Protein AF-A0A6J4NAH4-F1 (afdb_monomer_lite)

Sequence (71 aa):
MQDVYIRFVDGTSIRFKAREFDVNLGGRLPPEEKPKRFTYEGTDGRETPIYLRLDLVAAIIVTPAEEGGSK

pLDDT: mean 84.64, std 14.5, range [43.16, 96.19]

Secondary structure (DSSP, 8-state):
-EEEEEEETTS-EEEEEESB------SSPP---SPEEEEEE-TTS-EEEEEE-GGGEEEEEEEE-------

Organism: NCBI:txid1672391

Structure (mmCIF, N/CA/C/O backbone):
data_AF-A0A6J4NAH4-F1
#
_entry.id   AF-A0A6J4NAH4-F1
#
loop_
_atom_site.group_PDB
_atom_site.id
_atom_site.type_symbol
_atom_site.label_atom_id
_atom_site.label_alt_id
_atom_site.label_comp_id
_atom_site.label_asym_id
_atom_site.label_entity_id
_atom_site.label_seq_id
_atom_site.pdbx_PDB_ins_code
_atom_site.Cartn_x
_atom_site.Cartn_y
_atom_site.Cartn_z
_atom_site.occupancy
_atom_site.B_iso_or_equiv
_atom_site.auth_seq_id
_atom_site.auth_comp_id
_atom_site.auth_asym_id
_atom_site.auth_atom_id
_atom_site.pdbx_PDB_model_num
ATOM 1 N N . MET A 1 1 ? 10.917 -6.320 -9.071 1.00 91.44 1 MET A N 1
ATOM 2 C CA . MET A 1 1 ? 9.544 -5.765 -9.131 1.00 91.44 1 MET A CA 1
ATOM 3 C C . MET A 1 1 ? 8.707 -6.484 -8.084 1.00 91.44 1 MET A C 1
ATOM 5 O O . MET A 1 1 ? 8.968 -7.656 -7.848 1.00 91.44 1 MET A O 1
ATOM 9 N N . GLN A 1 2 ? 7.749 -5.815 -7.451 1.00 93.69 2 GLN A N 1
ATOM 10 C CA . GLN A 1 2 ? 6.903 -6.370 -6.394 1.00 93.69 2 GLN A CA 1
ATOM 11 C C . GLN A 1 2 ? 5.422 -6.233 -6.765 1.00 93.69 2 GLN A C 1
ATOM 13 O O . GLN A 1 2 ? 4.991 -5.191 -7.262 1.00 93.69 2 GLN A O 1
ATOM 18 N N . ASP A 1 3 ? 4.652 -7.288 -6.523 1.00 94.81 3 ASP A N 1
ATOM 19 C CA . ASP A 1 3 ? 3.193 -7.265 -6.503 1.00 94.81 3 ASP A CA 1
ATOM 20 C C . ASP A 1 3 ? 2.748 -6.948 -5.070 1.00 94.81 3 ASP A C 1
ATOM 22 O O . ASP A 1 3 ? 3.002 -7.727 -4.144 1.00 94.81 3 ASP A O 1
ATOM 26 N N . VAL A 1 4 ? 2.098 -5.796 -4.896 1.00 94.81 4 VAL A N 1
ATOM 27 C CA . VAL A 1 4 ? 1.589 -5.321 -3.607 1.00 94.81 4 VAL A CA 1
ATOM 28 C C . VAL A 1 4 ? 0.083 -5.528 -3.565 1.00 94.81 4 VAL A C 1
ATOM 30 O O . VAL A 1 4 ? -0.642 -5.089 -4.462 1.00 94.81 4 VAL A O 1
ATOM 33 N N . TYR A 1 5 ? -0.391 -6.182 -2.510 1.00 95.69 5 TYR A N 1
ATOM 34 C CA . TYR A 1 5 ? -1.803 -6.421 -2.249 1.00 95.69 5 TYR A CA 1
ATOM 35 C C . TYR A 1 5 ? -2.172 -5.926 -0.853 1.00 95.69 5 TYR A C 1
ATOM 37 O O . TYR A 1 5 ? -1.615 -6.383 0.145 1.00 95.69 5 TYR A O 1
ATOM 45 N N . ILE A 1 6 ? -3.126 -5.001 -0.779 1.00 95.00 6 ILE A N 1
ATOM 46 C CA . ILE A 1 6 ? -3.625 -4.454 0.485 1.00 95.00 6 ILE A CA 1
ATOM 47 C C . ILE A 1 6 ? -5.088 -4.842 0.625 1.00 95.00 6 ILE A C 1
ATOM 49 O O . ILE A 1 6 ? -5.905 -4.520 -0.239 1.00 95.00 6 ILE A O 1
ATOM 53 N N . ARG A 1 7 ? -5.409 -5.539 1.716 1.00 95.56 7 ARG A N 1
ATOM 54 C CA . ARG A 1 7 ? -6.766 -5.954 2.070 1.00 95.56 7 ARG A CA 1
ATOM 55 C C . ARG A 1 7 ? -7.280 -5.099 3.216 1.00 95.56 7 ARG A C 1
ATOM 57 O O . ARG A 1 7 ? -6.580 -4.930 4.216 1.00 95.56 7 ARG A O 1
ATOM 64 N N . PHE A 1 8 ? -8.515 -4.633 3.095 1.00 93.94 8 PHE A N 1
ATOM 65 C CA . PHE A 1 8 ? -9.189 -3.848 4.118 1.00 93.94 8 PHE A CA 1
ATOM 66 C C . PHE A 1 8 ? -10.182 -4.699 4.921 1.00 93.94 8 PHE A C 1
ATOM 68 O O . PHE A 1 8 ? -10.616 -5.769 4.484 1.00 93.94 8 PHE A O 1
ATOM 75 N N . VAL A 1 9 ? -10.520 -4.234 6.124 1.00 93.19 9 VAL A N 1
ATOM 76 C CA . VAL A 1 9 ? -11.438 -4.911 7.060 1.00 93.19 9 VAL A CA 1
ATOM 77 C C . VAL A 1 9 ? -12.864 -5.045 6.518 1.00 93.19 9 VAL A C 1
ATOM 79 O O . VAL A 1 9 ? -13.572 -5.973 6.897 1.00 93.19 9 VAL A O 1
ATOM 82 N N . ASP A 1 10 ? -13.271 -4.167 5.600 1.00 94.00 10 ASP A N 1
ATOM 83 C CA . ASP A 1 10 ? -14.571 -4.208 4.916 1.00 94.00 10 ASP A CA 1
ATOM 84 C C . ASP A 1 10 ? -14.622 -5.224 3.757 1.00 94.00 10 ASP A C 1
ATOM 86 O O . ASP A 1 10 ? -15.650 -5.382 3.101 1.00 94.00 10 ASP A O 1
ATOM 90 N N . GLY A 1 11 ? -13.515 -5.930 3.505 1.00 92.69 11 GLY A N 1
ATOM 91 C CA . GLY A 1 11 ? -13.385 -6.907 2.430 1.00 92.69 11 GLY A CA 1
ATOM 92 C C . GLY A 1 11 ? -12.932 -6.322 1.093 1.00 92.69 11 GLY A C 1
ATOM 93 O O . GLY A 1 11 ? -12.652 -7.100 0.180 1.00 92.69 11 GLY A O 1
ATOM 94 N N . THR A 1 12 ? -12.800 -4.998 0.966 1.00 95.75 12 THR 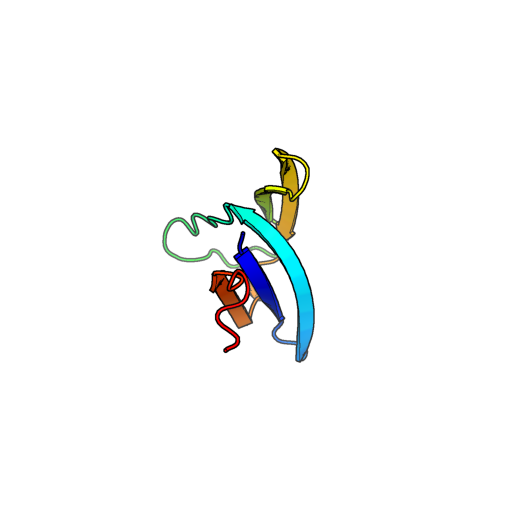A N 1
ATOM 95 C CA . THR A 1 12 ? -12.226 -4.371 -0.229 1.00 95.75 12 THR A CA 1
ATOM 96 C C . THR A 1 12 ? -10.718 -4.617 -0.312 1.00 95.75 12 THR A C 1
ATOM 98 O O . THR A 1 12 ? -10.051 -4.984 0.664 1.00 95.75 12 THR A O 1
ATOM 101 N N . SER A 1 13 ? -10.154 -4.443 -1.508 1.00 95.94 13 SER A N 1
ATOM 102 C CA . SER A 1 13 ? -8.722 -4.619 -1.730 1.00 95.94 13 SER A CA 1
ATOM 103 C C . SER A 1 13 ? -8.199 -3.730 -2.843 1.00 95.94 13 SER A C 1
ATOM 105 O O . SER A 1 13 ? -8.908 -3.488 -3.822 1.00 95.94 13 SER A O 1
ATOM 107 N N . ILE A 1 14 ? -6.931 -3.342 -2.743 1.00 94.94 14 ILE A N 1
ATOM 108 C CA . ILE A 1 14 ? -6.183 -2.730 -3.842 1.00 94.94 14 ILE A CA 1
ATOM 109 C C . ILE A 1 14 ? -4.966 -3.583 -4.190 1.00 94.94 14 ILE A C 1
ATOM 111 O O . ILE A 1 14 ? -4.339 -4.188 -3.318 1.00 94.94 14 ILE A O 1
ATOM 115 N N . ARG A 1 15 ? -4.633 -3.620 -5.481 1.00 94.81 15 ARG A N 1
ATOM 116 C CA . ARG A 1 15 ? -3.456 -4.310 -6.007 1.00 94.81 15 ARG A CA 1
ATOM 117 C C . ARG A 1 15 ? -2.720 -3.405 -6.981 1.00 94.81 15 ARG A C 1
ATOM 119 O O . ARG A 1 15 ? -3.347 -2.824 -7.863 1.00 94.81 15 ARG A O 1
ATOM 126 N N . PHE A 1 16 ? -1.405 -3.315 -6.842 1.00 94.25 16 PHE A N 1
ATOM 127 C CA . PHE A 1 16 ? -0.556 -2.549 -7.750 1.00 94.25 16 PHE A CA 1
ATOM 128 C C . PHE A 1 16 ? 0.866 -3.110 -7.779 1.00 94.25 16 PHE A C 1
ATOM 130 O O . PHE A 1 16 ? 1.245 -3.933 -6.946 1.00 94.25 16 PHE A O 1
ATOM 137 N N . LYS A 1 17 ? 1.647 -2.669 -8.768 1.00 94.50 17 LYS A N 1
ATOM 138 C CA . LYS A 1 17 ? 3.068 -3.000 -8.877 1.00 94.50 17 LYS A CA 1
ATOM 139 C C . LYS A 1 17 ? 3.920 -1.862 -8.330 1.00 94.50 17 LYS A C 1
ATOM 141 O O . LYS A 1 17 ? 3.631 -0.695 -8.589 1.00 94.50 17 LYS A O 1
ATOM 146 N N . ALA A 1 18 ? 4.983 -2.220 -7.626 1.00 94.69 18 ALA A N 1
ATOM 147 C CA . ALA A 1 18 ? 5.984 -1.297 -7.108 1.00 94.69 18 ALA A CA 1
ATOM 148 C C . ALA A 1 18 ? 7.383 -1.843 -7.408 1.00 94.69 18 ALA A C 1
ATOM 150 O O . ALA A 1 18 ? 7.587 -3.060 -7.437 1.00 94.69 18 ALA A O 1
ATOM 151 N N . ARG A 1 19 ? 8.364 -0.970 -7.643 1.00 94.50 19 ARG A N 1
ATOM 152 C CA . ARG A 1 19 ? 9.771 -1.398 -7.663 1.00 94.50 19 ARG A CA 1
ATOM 153 C C . ARG A 1 19 ? 10.228 -1.752 -6.254 1.00 94.50 19 ARG A C 1
ATOM 155 O O . ARG A 1 19 ? 10.831 -2.810 -6.084 1.00 94.50 19 ARG A O 1
ATOM 162 N N . GLU A 1 20 ? 9.833 -0.933 -5.286 1.00 92.88 20 GLU A N 1
ATOM 163 C CA . GLU A 1 20 ? 10.093 -1.114 -3.864 1.00 92.88 20 GLU A CA 1
ATOM 164 C C . GLU A 1 20 ? 8.883 -0.649 -3.047 1.00 92.88 20 GLU A C 1
ATOM 166 O O . GLU A 1 20 ? 8.312 0.411 -3.316 1.00 92.88 20 GLU A O 1
ATOM 171 N N . PHE A 1 21 ? 8.486 -1.451 -2.063 1.00 91.12 21 PHE A N 1
ATOM 172 C CA . PHE A 1 21 ? 7.399 -1.151 -1.143 1.00 91.12 21 PHE A CA 1
ATOM 173 C C . PHE A 1 21 ? 7.797 -1.550 0.284 1.00 91.12 21 PHE A C 1
ATOM 175 O O . PHE A 1 21 ? 7.704 -2.719 0.659 1.00 91.12 21 PHE A O 1
ATOM 182 N N . ASP A 1 22 ? 8.220 -0.566 1.079 1.00 83.38 22 ASP A N 1
ATOM 183 C CA . ASP A 1 22 ? 8.493 -0.709 2.511 1.00 83.38 22 ASP A CA 1
ATOM 184 C C . ASP A 1 22 ? 7.588 0.251 3.288 1.00 83.38 22 ASP A C 1
ATOM 186 O O . ASP A 1 22 ? 7.620 1.470 3.106 1.00 83.38 22 ASP A O 1
ATOM 190 N N . VAL A 1 23 ? 6.723 -0.306 4.134 1.00 77.62 23 VAL A N 1
ATOM 191 C CA . VAL A 1 23 ? 5.851 0.480 5.005 1.00 77.62 23 VAL A CA 1
ATOM 192 C C . VAL A 1 23 ? 6.385 0.338 6.414 1.00 77.62 23 VAL A C 1
ATOM 194 O O . VAL A 1 23 ? 6.112 -0.644 7.104 1.00 77.62 23 VAL A O 1
ATOM 197 N N . ASN A 1 24 ? 7.121 1.350 6.863 1.00 70.38 24 ASN A N 1
ATOM 198 C CA . ASN A 1 24 ? 7.629 1.387 8.223 1.00 70.38 24 ASN A CA 1
ATOM 199 C C . ASN A 1 24 ? 6.484 1.710 9.201 1.00 70.38 24 ASN A C 1
ATOM 201 O O . ASN A 1 24 ? 6.161 2.866 9.502 1.00 70.38 24 ASN A O 1
ATOM 205 N N . LEU A 1 25 ? 5.809 0.659 9.664 1.00 67.81 25 LEU A N 1
ATOM 206 C CA . LEU A 1 25 ? 4.784 0.717 10.700 1.00 67.81 25 LEU A CA 1
ATOM 207 C C . LEU A 1 25 ? 5.490 0.837 12.055 1.00 67.81 25 LEU A C 1
ATOM 209 O O . LEU A 1 25 ? 5.642 -0.141 12.780 1.00 67.81 25 LEU A O 1
ATOM 213 N N . GLY A 1 26 ? 6.006 2.025 12.371 1.00 56.38 26 GLY A N 1
ATOM 214 C CA . GLY A 1 26 ? 6.688 2.270 13.640 1.00 56.38 26 GLY A CA 1
ATOM 215 C C . GLY A 1 26 ? 5.807 1.896 14.839 1.00 56.38 26 GLY A C 1
ATOM 216 O O . GLY A 1 26 ? 4.881 2.627 15.176 1.00 56.38 26 GLY A O 1
ATOM 217 N N . GLY A 1 27 ? 6.111 0.771 15.492 1.00 62.88 27 GLY A N 1
ATOM 218 C CA . GLY A 1 27 ? 5.521 0.357 16.766 1.00 62.88 27 GLY A CA 1
ATOM 219 C C . GLY A 1 27 ? 3.995 0.170 16.777 1.00 62.88 27 GLY A C 1
ATOM 220 O O . GLY A 1 27 ? 3.365 -0.189 15.786 1.00 62.88 27 GLY A O 1
ATOM 221 N N . ARG A 1 28 ? 3.400 0.355 17.964 1.00 54.59 28 ARG A N 1
ATOM 222 C CA . ARG A 1 28 ? 1.966 0.155 18.219 1.00 54.59 28 ARG A CA 1
ATOM 223 C C . ARG A 1 28 ? 1.153 1.127 17.362 1.00 54.59 28 ARG A C 1
ATOM 225 O O . ARG A 1 28 ? 1.247 2.334 17.565 1.00 54.59 28 ARG A O 1
ATOM 232 N N . LEU A 1 29 ? 0.348 0.587 16.446 1.00 62.88 29 LEU A N 1
ATOM 233 C CA . LEU A 1 29 ? -0.561 1.364 15.608 1.00 62.88 29 LEU A CA 1
ATOM 234 C C . LEU A 1 29 ? -1.486 2.202 16.507 1.00 62.88 29 LEU A C 1
ATOM 236 O O . LEU A 1 29 ? -2.227 1.623 17.310 1.00 62.88 29 LEU A O 1
ATOM 240 N N . PRO A 1 30 ? -1.427 3.542 16.444 1.00 62.03 30 PRO A N 1
ATOM 241 C CA . PRO A 1 30 ? -2.397 4.370 17.141 1.00 62.03 30 PRO A CA 1
ATOM 242 C C . PRO A 1 30 ? -3.796 4.132 16.543 1.00 62.03 30 PRO A C 1
ATOM 244 O O . PRO A 1 30 ? -3.905 3.771 15.368 1.00 62.03 30 PRO A O 1
ATOM 247 N N . PRO A 1 31 ? -4.877 4.340 17.313 1.00 64.62 31 PRO A N 1
ATOM 248 C CA . PRO A 1 31 ? -6.232 4.404 16.774 1.00 64.62 31 PRO A CA 1
ATOM 249 C C . PRO A 1 31 ? -6.377 5.707 15.965 1.00 64.62 31 PRO A C 1
ATOM 251 O O . PRO A 1 31 ? -6.997 6.669 16.406 1.00 64.62 31 PRO A O 1
ATOM 254 N N . GLU A 1 32 ? -5.696 5.802 14.825 1.00 67.00 32 GLU A N 1
ATOM 255 C CA . GLU A 1 32 ? -5.744 6.973 13.952 1.00 67.00 32 GLU A CA 1
ATOM 256 C C . GLU A 1 32 ? -6.969 6.886 13.038 1.00 67.00 32 GLU A C 1
ATOM 258 O O . GLU A 1 32 ? -7.051 6.031 12.166 1.00 67.00 32 GLU A O 1
ATOM 263 N N . GLU A 1 33 ? -7.909 7.821 13.193 1.00 73.06 33 GLU A N 1
ATOM 264 C CA . GLU A 1 33 ? -9.089 7.939 12.320 1.00 73.06 33 GLU A CA 1
ATOM 265 C C . GLU A 1 33 ? -8.765 8.576 10.952 1.00 73.06 33 GLU A C 1
ATOM 267 O O . GLU A 1 33 ? -9.617 8.642 10.061 1.00 73.06 33 GLU A O 1
ATOM 272 N N . LYS A 1 34 ? -7.534 9.077 10.772 1.00 84.12 34 LYS A N 1
ATOM 273 C CA . LYS A 1 34 ? -7.099 9.811 9.577 1.00 84.12 34 LYS A CA 1
ATOM 274 C C . LYS A 1 34 ? -6.158 8.966 8.712 1.00 84.12 34 LYS A C 1
ATOM 276 O O . LYS A 1 34 ? -5.316 8.256 9.255 1.00 84.12 34 LYS A O 1
ATOM 281 N N . PRO A 1 35 ? -6.242 9.067 7.370 1.00 87.56 35 PRO A N 1
ATOM 282 C CA . PRO A 1 35 ? -5.276 8.422 6.490 1.00 87.56 35 PRO A CA 1
ATOM 283 C C . PRO A 1 35 ? -3.857 8.932 6.756 1.00 87.56 35 PRO A C 1
ATOM 285 O O . PRO A 1 35 ? -3.602 10.137 6.702 1.00 87.56 35 PRO A O 1
ATOM 288 N N . LYS A 1 36 ? -2.925 8.010 6.984 1.00 87.06 36 LYS A N 1
ATOM 289 C CA . LYS A 1 36 ? -1.495 8.292 7.066 1.00 87.06 36 LY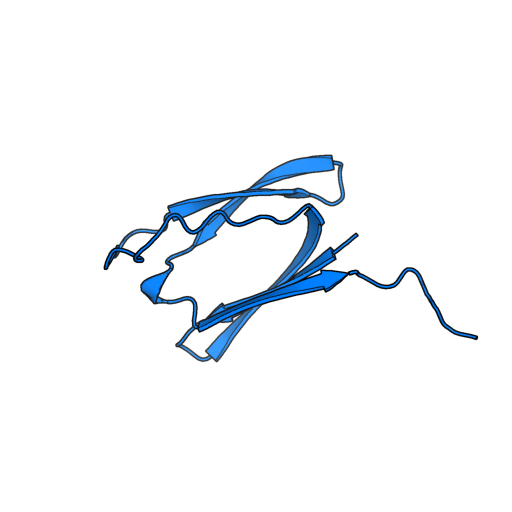S A CA 1
ATOM 290 C C . LYS A 1 36 ? -0.871 8.172 5.681 1.00 87.06 36 LYS A C 1
ATOM 292 O O . LYS A 1 36 ? -1.183 7.252 4.926 1.00 87.06 36 LYS A O 1
ATOM 297 N N . ARG A 1 37 ? 0.008 9.115 5.345 1.00 90.50 37 ARG A N 1
ATOM 298 C CA . ARG A 1 37 ? 0.771 9.089 4.095 1.00 90.50 37 ARG A CA 1
ATOM 299 C C . ARG A 1 37 ? 1.991 8.182 4.248 1.00 90.50 37 ARG A C 1
ATOM 301 O O . ARG A 1 37 ? 2.778 8.363 5.172 1.00 90.50 37 ARG A O 1
ATOM 308 N N . PHE A 1 38 ? 2.157 7.287 3.290 1.00 90.44 38 PHE A N 1
ATOM 309 C CA . PHE A 1 38 ? 3.356 6.498 3.038 1.00 90.44 38 PHE A CA 1
ATOM 310 C C . PHE A 1 38 ? 3.850 6.772 1.618 1.00 90.44 38 PHE A C 1
ATOM 312 O O . PHE A 1 38 ? 3.143 7.392 0.815 1.00 90.44 38 PHE A O 1
ATOM 319 N N . THR A 1 39 ? 5.058 6.321 1.312 1.00 93.06 39 THR A N 1
ATOM 320 C CA . THR A 1 39 ? 5.657 6.424 -0.017 1.00 93.06 39 THR A CA 1
ATOM 321 C C . THR A 1 39 ? 6.197 5.070 -0.452 1.00 93.06 39 THR A C 1
ATOM 323 O O . THR A 1 39 ? 6.553 4.238 0.378 1.00 93.06 39 THR A O 1
ATOM 326 N N . TYR A 1 40 ?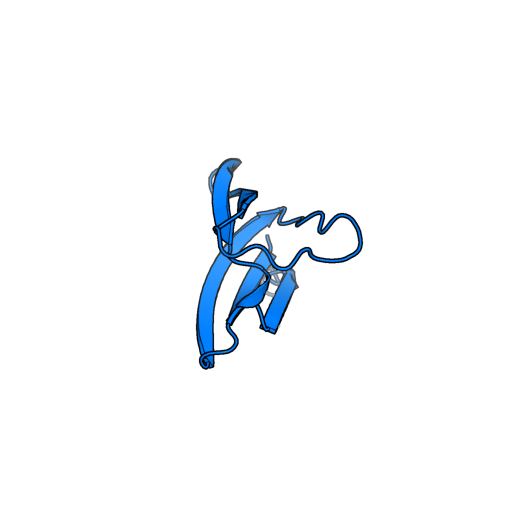 6.197 4.833 -1.759 1.00 93.56 40 TYR A N 1
ATOM 327 C CA . TYR A 1 40 ? 6.784 3.652 -2.384 1.00 93.56 40 TYR A CA 1
ATOM 328 C C . TYR A 1 40 ? 7.415 4.034 -3.725 1.00 93.56 40 TYR A C 1
ATOM 330 O O .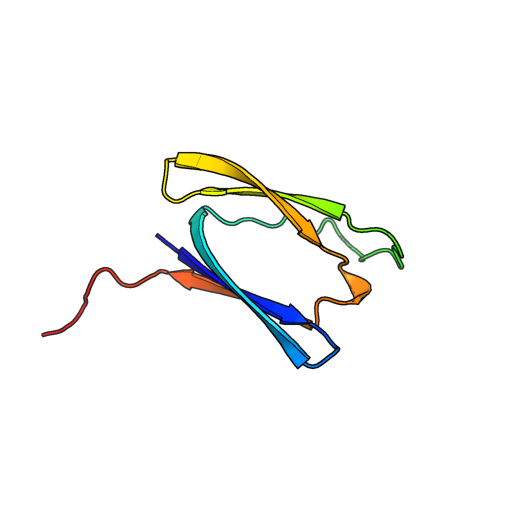 TYR A 1 40 ? 7.051 5.060 -4.304 1.00 93.56 40 TYR A O 1
ATOM 338 N N . GLU A 1 41 ? 8.336 3.224 -4.246 1.00 96.19 41 GLU A N 1
ATOM 339 C CA . GLU A 1 41 ? 8.894 3.453 -5.581 1.00 96.19 41 GLU A CA 1
ATOM 340 C C . GLU A 1 41 ? 7.977 2.827 -6.641 1.00 96.19 41 GLU A C 1
ATOM 342 O O . GLU A 1 41 ? 7.781 1.608 -6.696 1.00 96.19 41 GLU A O 1
ATOM 34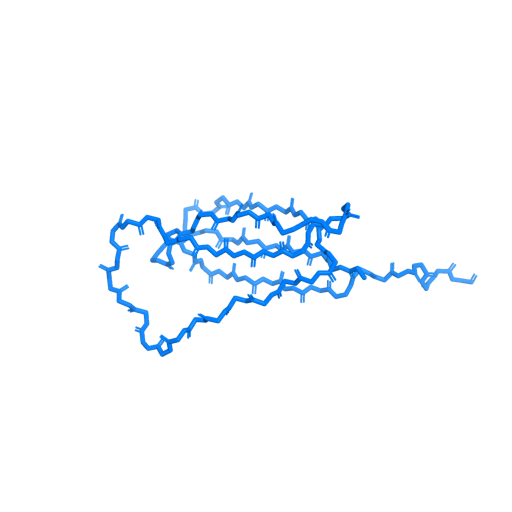7 N N . GLY A 1 42 ? 7.395 3.671 -7.492 1.00 94.00 42 GLY A N 1
ATOM 348 C CA . GLY A 1 42 ? 6.533 3.269 -8.597 1.00 94.00 42 GLY A CA 1
ATOM 349 C C . GLY A 1 42 ? 7.278 2.505 -9.693 1.00 94.00 42 GLY A C 1
ATOM 350 O O . GLY A 1 42 ? 8.506 2.459 -9.751 1.00 94.00 42 GLY A O 1
ATOM 351 N N . THR A 1 43 ? 6.528 1.901 -10.618 1.00 93.62 43 THR A N 1
ATOM 352 C CA . THR A 1 43 ? 7.111 1.171 -11.761 1.00 93.62 43 THR A CA 1
ATOM 353 C C . THR A 1 43 ? 7.922 2.061 -12.702 1.00 93.62 43 THR A C 1
ATOM 355 O O . THR A 1 43 ? 8.760 1.561 -13.444 1.00 93.62 43 THR A O 1
ATOM 358 N N . ASP A 1 44 ? 7.668 3.367 -12.676 1.00 94.81 44 ASP A N 1
ATOM 359 C CA . ASP A 1 44 ? 8.386 4.405 -13.415 1.00 94.81 44 ASP A CA 1
ATOM 360 C C . ASP A 1 44 ? 9.628 4.935 -12.671 1.00 94.81 44 ASP A C 1
ATOM 362 O O . ASP A 1 44 ? 10.286 5.857 -13.151 1.00 94.81 44 ASP A O 1
ATOM 366 N N . GLY A 1 45 ? 9.951 4.364 -11.505 1.00 93.56 45 GLY A N 1
ATOM 367 C CA . GLY A 1 45 ? 11.062 4.786 -10.655 1.00 93.56 45 GLY A CA 1
ATOM 368 C C . GLY A 1 45 ? 10.790 6.060 -9.854 1.00 93.56 45 GLY A C 1
ATOM 369 O O . GLY A 1 45 ? 11.717 6.620 -9.273 1.00 93.56 45 GLY A O 1
ATOM 370 N N . ARG A 1 46 ? 9.545 6.560 -9.832 1.00 95.19 46 ARG A N 1
ATOM 371 C CA . ARG A 1 46 ? 9.180 7.756 -9.064 1.00 95.19 46 ARG A CA 1
ATOM 372 C C . ARG A 1 46 ? 8.631 7.388 -7.697 1.00 95.19 46 ARG A C 1
ATOM 374 O O . ARG A 1 46 ? 7.830 6.464 -7.559 1.00 95.19 46 ARG A O 1
ATOM 381 N N . GLU A 1 47 ? 8.997 8.176 -6.691 1.00 95.56 47 GLU A N 1
ATOM 382 C CA . GLU A 1 47 ? 8.361 8.089 -5.380 1.00 95.56 47 GLU A CA 1
ATOM 383 C C . GLU A 1 47 ? 6.874 8.459 -5.501 1.00 95.56 47 GLU A C 1
ATOM 385 O O . GLU A 1 47 ? 6.517 9.561 -5.924 1.00 95.56 47 GLU A O 1
ATOM 390 N N . THR A 1 48 ? 6.002 7.521 -5.142 1.00 95.19 48 THR A N 1
ATOM 391 C CA . THR A 1 48 ? 4.550 7.650 -5.260 1.00 95.19 48 THR A CA 1
ATOM 392 C C . THR A 1 48 ? 3.914 7.611 -3.871 1.00 95.19 48 THR A C 1
ATOM 394 O O . THR A 1 48 ? 4.231 6.722 -3.076 1.00 95.19 48 THR A O 1
ATOM 397 N N . PRO A 1 49 ? 3.022 8.560 -3.531 1.00 94.50 49 PRO A N 1
ATOM 398 C CA . PRO A 1 49 ? 2.342 8.544 -2.246 1.00 94.50 49 PRO A CA 1
ATOM 399 C C . PRO A 1 49 ? 1.214 7.506 -2.221 1.00 94.50 49 PRO A C 1
ATOM 401 O O . PRO A 1 49 ? 0.459 7.365 -3.181 1.00 94.50 49 PRO A O 1
ATOM 404 N N . ILE A 1 50 ? 1.032 6.854 -1.074 1.00 92.50 50 ILE A N 1
ATOM 405 C CA . ILE A 1 50 ? -0.163 6.069 -0.755 1.00 92.50 50 ILE A CA 1
ATOM 406 C C . ILE A 1 50 ? -0.709 6.507 0.604 1.00 92.50 50 ILE A C 1
ATOM 408 O O . ILE A 1 50 ? 0.039 6.692 1.561 1.00 92.50 50 ILE A O 1
ATOM 412 N N . TYR A 1 51 ? -2.021 6.711 0.686 1.00 92.06 51 TYR A N 1
ATOM 413 C CA . TYR A 1 51 ? -2.691 7.159 1.904 1.00 92.06 51 TYR A CA 1
ATOM 414 C C . TYR A 1 51 ? -3.496 6.000 2.474 1.00 92.06 51 TYR A C 1
ATOM 416 O O . TYR A 1 51 ? -4.428 5.524 1.831 1.00 92.06 51 TYR A O 1
ATOM 424 N N . LEU A 1 52 ? -3.133 5.541 3.669 1.00 90.00 52 LEU A N 1
ATOM 425 C CA . LEU A 1 52 ? -3.742 4.374 4.297 1.00 90.00 52 LEU A CA 1
ATOM 426 C C . LEU A 1 52 ? -4.256 4.722 5.688 1.00 90.00 52 LEU A C 1
ATOM 428 O O . LEU A 1 52 ? -3.545 5.301 6.508 1.00 90.00 52 LEU A O 1
ATOM 432 N N . ARG A 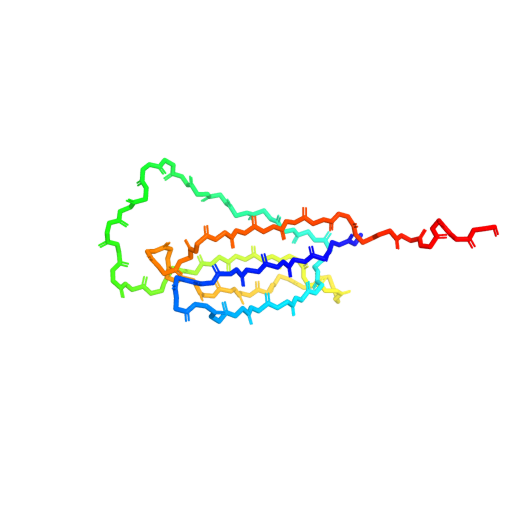1 53 ? -5.492 4.320 5.963 1.00 89.75 53 ARG A N 1
ATOM 433 C CA . ARG A 1 53 ? -6.028 4.220 7.319 1.00 89.75 53 ARG A CA 1
ATOM 434 C C . ARG A 1 53 ? -5.668 2.855 7.883 1.00 89.75 53 ARG A C 1
ATOM 436 O O . ARG A 1 53 ? -6.260 1.857 7.486 1.00 89.75 53 ARG A O 1
ATOM 443 N N . LEU A 1 54 ? -4.655 2.804 8.743 1.00 86.62 54 LEU A N 1
ATOM 444 C CA . LEU A 1 54 ? -4.089 1.541 9.233 1.00 86.62 54 LEU A CA 1
ATOM 445 C C . LEU A 1 54 ? -5.082 0.742 10.081 1.00 86.62 54 LEU A C 1
ATOM 447 O O . LEU A 1 54 ? -5.017 -0.480 10.090 1.00 86.62 54 LEU A O 1
ATOM 451 N N . ASP A 1 55 ? -6.030 1.418 10.726 1.00 87.38 55 ASP A N 1
ATOM 452 C CA . ASP A 1 55 ? -7.134 0.799 11.460 1.00 87.38 55 ASP A CA 1
ATOM 453 C C . ASP A 1 55 ? -8.128 0.057 10.546 1.00 87.38 55 ASP A C 1
ATOM 455 O O . ASP A 1 55 ? -8.845 -0.832 11.001 1.00 87.38 55 ASP A O 1
ATOM 459 N N . LEU A 1 56 ? -8.139 0.381 9.248 1.00 90.00 56 LEU A N 1
ATOM 460 C CA . LEU A 1 56 ? -8.939 -0.299 8.231 1.00 90.00 56 LEU A CA 1
ATOM 461 C C . LEU A 1 56 ? -8.140 -1.333 7.433 1.00 90.00 56 LEU A C 1
ATOM 463 O O . LEU A 1 56 ? -8.732 -2.066 6.643 1.00 90.00 56 LEU A O 1
ATOM 467 N N . VAL A 1 57 ? -6.818 -1.409 7.602 1.00 90.12 57 VAL A N 1
ATOM 468 C CA . VAL A 1 57 ? -5.969 -2.372 6.892 1.00 90.12 57 VAL A CA 1
ATOM 469 C C . VAL A 1 57 ? -5.966 -3.697 7.651 1.00 90.12 57 VAL A C 1
ATOM 471 O O . VAL A 1 57 ? -5.470 -3.794 8.767 1.00 90.12 57 VAL A O 1
ATOM 474 N N . ALA A 1 58 ? -6.491 -4.742 7.015 1.00 92.00 58 ALA A N 1
ATOM 475 C CA . ALA A 1 58 ? -6.472 -6.100 7.548 1.00 92.00 58 ALA A CA 1
ATOM 476 C C . ALA A 1 58 ? -5.146 -6.815 7.247 1.00 92.00 58 ALA A C 1
ATOM 478 O O . ALA A 1 58 ? -4.665 -7.596 8.065 1.00 92.00 58 ALA A O 1
ATOM 479 N N . ALA A 1 59 ? -4.565 -6.577 6.066 1.00 91.38 59 ALA A N 1
ATOM 480 C CA . ALA A 1 59 ? -3.281 -7.149 5.677 1.00 91.38 59 ALA A CA 1
ATOM 481 C C . ALA A 1 59 ? -2.615 -6.342 4.557 1.00 91.38 59 ALA A C 1
ATOM 483 O O . ALA A 1 59 ? -3.289 -5.828 3.662 1.00 91.38 59 ALA A O 1
ATOM 484 N N . ILE A 1 60 ? -1.284 -6.316 4.578 1.00 92.00 60 ILE A N 1
ATOM 485 C CA . ILE A 1 60 ? -0.432 -5.873 3.473 1.00 92.00 60 ILE A CA 1
ATOM 486 C C . ILE A 1 60 ? 0.436 -7.068 3.093 1.00 92.00 60 ILE A C 1
ATOM 488 O O . ILE A 1 60 ? 1.172 -7.590 3.928 1.00 92.00 60 ILE A O 1
ATOM 492 N N . ILE A 1 61 ? 0.326 -7.517 1.848 1.00 92.38 61 ILE A N 1
ATOM 493 C CA . ILE A 1 61 ? 1.083 -8.643 1.310 1.00 92.38 61 ILE A CA 1
ATOM 494 C C . ILE A 1 61 ? 1.947 -8.107 0.177 1.00 92.38 61 ILE A C 1
ATOM 496 O O . ILE A 1 61 ? 1.436 -7.541 -0.790 1.00 92.38 61 ILE A O 1
ATOM 500 N N . VAL A 1 62 ? 3.256 -8.293 0.305 1.00 92.75 62 VAL A N 1
ATOM 501 C CA . VAL A 1 62 ? 4.237 -7.929 -0.715 1.00 92.75 62 VAL A CA 1
ATOM 502 C C . VAL A 1 62 ? 4.864 -9.216 -1.211 1.00 92.75 62 VAL A C 1
ATOM 504 O O . VAL A 1 62 ? 5.431 -9.980 -0.433 1.00 92.75 62 VAL A O 1
ATOM 507 N N . THR A 1 63 ? 4.741 -9.468 -2.507 1.00 93.12 63 THR A N 1
ATOM 508 C CA . THR A 1 63 ? 5.367 -10.622 -3.155 1.00 93.12 63 THR A CA 1
ATOM 509 C C . THR A 1 63 ? 6.344 -10.134 -4.213 1.00 93.12 63 THR A C 1
ATOM 511 O O . THR A 1 63 ? 6.027 -9.171 -4.918 1.00 93.12 63 THR A O 1
ATOM 514 N N . PRO A 1 64 ? 7.529 -10.751 -4.355 1.00 88.75 64 PRO A N 1
ATOM 515 C CA . PRO A 1 64 ? 8.332 -10.549 -5.549 1.00 88.75 64 PRO A CA 1
ATOM 516 C C . PRO A 1 64 ? 7.462 -10.895 -6.756 1.00 88.75 64 PRO A C 1
ATOM 518 O O . PRO A 1 64 ? 6.890 -11.982 -6.817 1.00 88.75 64 PRO A O 1
ATOM 521 N N . ALA A 1 65 ? 7.329 -9.966 -7.697 1.00 75.06 65 ALA A N 1
ATOM 522 C CA . ALA A 1 65 ? 6.764 -10.307 -8.987 1.00 75.06 65 ALA A CA 1
ATOM 523 C C . ALA A 1 65 ? 7.807 -11.200 -9.662 1.00 75.06 65 ALA A C 1
ATOM 525 O O . ALA A 1 65 ? 8.880 -10.707 -10.015 1.00 75.06 65 ALA A O 1
ATOM 526 N N . GLU A 1 66 ? 7.539 -12.503 -9.763 1.00 65.44 66 GLU A N 1
ATOM 527 C CA . GLU A 1 66 ? 8.408 -13.401 -10.517 1.00 65.44 66 GLU A CA 1
ATOM 528 C C . GLU A 1 66 ? 8.577 -12.830 -11.931 1.00 65.44 66 GLU A C 1
ATOM 530 O O . GLU A 1 66 ? 7.608 -12.675 -12.682 1.00 65.44 66 GLU A O 1
ATOM 535 N N . GLU A 1 67 ? 9.814 -12.502 -12.306 1.00 56.50 67 GLU A N 1
ATOM 536 C CA . GLU A 1 67 ? 10.189 -12.471 -13.714 1.00 56.50 67 GLU A CA 1
ATOM 537 C C . GLU A 1 67 ? 10.122 -13.915 -14.198 1.00 56.50 67 GLU A C 1
ATOM 539 O O . GLU A 1 67 ? 11.075 -14.665 -14.038 1.00 56.50 67 GLU A O 1
ATOM 544 N N . GLY A 1 68 ? 8.945 -14.314 -14.686 1.00 49.59 68 GLY A N 1
ATOM 545 C CA . GLY A 1 68 ? 8.699 -15.522 -15.469 1.00 49.59 68 GLY A CA 1
ATOM 546 C C . GLY A 1 68 ? 9.691 -16.666 -15.264 1.00 49.59 68 GLY A C 1
ATOM 547 O O . GLY A 1 68 ? 10.414 -17.023 -16.187 1.00 49.59 68 GLY A O 1
ATOM 548 N N . GLY A 1 69 ? 9.659 -17.310 -14.099 1.00 49.97 69 GLY A N 1
ATOM 549 C CA . GLY A 1 69 ? 10.099 -18.694 -13.966 1.00 49.97 69 GLY A CA 1
ATOM 550 C C . GLY A 1 69 ? 9.026 -19.610 -14.548 1.00 49.97 69 GLY A C 1
ATOM 551 O O . GLY A 1 69 ? 8.344 -20.322 -13.823 1.00 49.97 69 GLY A O 1
ATOM 552 N N . SER A 1 70 ? 8.794 -19.545 -15.857 1.00 49.09 70 SER A N 1
ATOM 553 C CA . SER A 1 70 ? 7.903 -20.468 -16.557 1.00 49.09 70 SER A CA 1
ATOM 554 C C . SER A 1 70 ? 8.636 -21.103 -17.728 1.00 49.09 70 SER A C 1
ATOM 556 O O . SER A 1 70 ? 8.573 -20.608 -18.846 1.00 49.09 70 SER A O 1
ATOM 558 N N . LYS A 1 71 ? 9.221 -22.256 -17.387 1.00 43.16 71 LYS A N 1
ATOM 559 C CA . LYS A 1 71 ? 9.534 -23.422 -18.221 1.00 43.16 71 LYS A CA 1
ATOM 560 C C . LYS A 1 71 ? 10.746 -23.359 -19.148 1.00 43.16 71 LYS A C 1
ATOM 562 O O . LYS A 1 71 ? 10.730 -22.594 -20.131 1.00 43.16 71 LYS A O 1
#

Foldseek 3Di:
DKWKKWAWPVGDIDIDDFPFDDDCPPPDDDQDPFWDWDWTQHPVRDIDIDTDDVNGTPDIDIDPPDPDPDD

Radius of gyration: 13.45 Å; chains: 1; bounding box: 26×33×36 Å